Protein AF-A0A3M0WPI0-F1 (afdb_monomer)

Sequence (86 aa):
GRMTDRVDRIEAEGNVRISIDGQRARADRAGYEVEKGHIRLEGDVVLTRPGLTMSGARLDIDLRAGRGRMSGRVRTVLTGTAGEGN

Secondary structure (DSSP, 8-state):
--------EEEEEEEEEEEETTEEEEEEEEEEETTTTEEEEEEEEEEEETTEEEEEEEEEEETTTTEEEEESS-EEEE-S------

Structure (mmCIF, N/CA/C/O backbone):
data_AF-A0A3M0WPI0-F1
#
_entry.id   AF-A0A3M0WPI0-F1
#
loop_
_atom_site.group_PDB
_atom_site.id
_atom_site.type_symbol
_atom_site.label_atom_id
_atom_site.label_alt_id
_atom_site.label_comp_id
_atom_site.label_asym_id
_atom_site.label_entity_id
_atom_site.label_seq_id
_atom_site.pdbx_PDB_ins_code
_atom_site.Cartn_x
_atom_site.Cartn_y
_atom_site.Cartn_z
_atom_site.occupancy
_atom_site.B_iso_or_equiv
_atom_site.auth_seq_id
_atom_site.auth_comp_id
_atom_site.auth_asym_id
_atom_site.auth_atom_id
_atom_site.pdbx_PDB_model_num
ATOM 1 N N . GLY A 1 1 ? 19.718 -8.533 -32.028 1.00 45.03 1 GLY A N 1
ATOM 2 C CA . GLY A 1 1 ? 18.999 -7.558 -31.188 1.00 45.03 1 GLY A CA 1
ATOM 3 C C . GLY A 1 1 ? 19.260 -7.901 -29.743 1.00 45.03 1 GLY A C 1
ATOM 4 O O . GLY A 1 1 ? 19.199 -9.076 -29.410 1.00 45.03 1 GLY A O 1
ATOM 5 N N . ARG A 1 2 ? 19.638 -6.930 -28.907 1.00 55.88 2 ARG A N 1
ATOM 6 C CA . ARG A 1 2 ? 19.795 -7.181 -27.469 1.00 55.88 2 ARG A CA 1
ATOM 7 C C . ARG A 1 2 ? 18.406 -7.211 -26.835 1.00 55.88 2 ARG A C 1
ATOM 9 O O . ARG A 1 2 ? 17.690 -6.220 -26.910 1.00 55.88 2 ARG A O 1
ATOM 16 N N . MET A 1 3 ? 18.054 -8.355 -26.256 1.00 54.66 3 MET A N 1
ATOM 17 C CA . MET A 1 3 ? 16.908 -8.535 -25.370 1.00 54.66 3 MET A CA 1
ATOM 18 C C . MET A 1 3 ? 17.123 -7.628 -24.157 1.00 54.66 3 MET A C 1
ATOM 20 O O . MET A 1 3 ? 17.952 -7.921 -23.299 1.00 54.66 3 MET A O 1
ATOM 24 N N . THR A 1 4 ? 16.460 -6.475 -24.119 1.00 57.53 4 THR A N 1
ATOM 25 C CA . THR A 1 4 ? 16.298 -5.747 -22.864 1.00 57.53 4 THR A CA 1
ATOM 26 C C . THR A 1 4 ? 15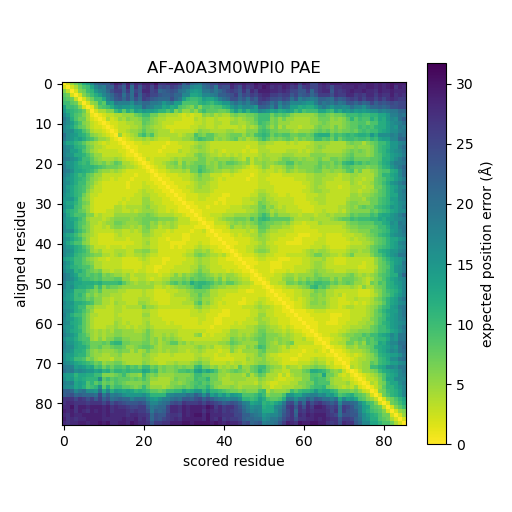.077 -6.349 -22.201 1.00 57.53 4 THR A C 1
ATOM 28 O O . THR A 1 4 ? 13.958 -5.941 -22.499 1.00 57.53 4 THR A O 1
ATOM 31 N N . ASP A 1 5 ? 15.297 -7.356 -21.365 1.00 56.62 5 ASP A N 1
ATOM 32 C CA . ASP A 1 5 ? 14.293 -7.814 -20.411 1.00 56.62 5 ASP A CA 1
ATOM 33 C C . ASP A 1 5 ? 14.127 -6.686 -19.383 1.00 56.62 5 ASP A C 1
ATOM 35 O O . ASP A 1 5 ? 14.826 -6.603 -18.373 1.00 56.62 5 ASP A O 1
ATOM 39 N N . ARG A 1 6 ? 13.337 -5.676 -19.752 1.00 61.66 6 ARG A N 1
ATOM 40 C CA . ARG A 1 6 ? 12.908 -4.649 -18.815 1.00 61.66 6 ARG A CA 1
ATOM 41 C C . ARG A 1 6 ? 11.769 -5.285 -18.051 1.00 61.66 6 ARG A C 1
ATOM 43 O O . ARG A 1 6 ? 10.781 -5.709 -18.635 1.00 61.66 6 ARG A O 1
ATOM 50 N N . VAL A 1 7 ? 11.930 -5.388 -16.741 1.00 62.59 7 VAL A N 1
ATOM 51 C CA . VAL A 1 7 ? 10.815 -5.748 -15.875 1.00 62.59 7 VAL A CA 1
ATOM 52 C C . VAL A 1 7 ? 9.823 -4.592 -15.947 1.00 62.59 7 VAL A C 1
ATOM 54 O O . VAL A 1 7 ? 9.986 -3.590 -15.259 1.00 62.59 7 VAL A O 1
ATOM 57 N N . ASP A 1 8 ? 8.830 -4.704 -16.825 1.00 76.75 8 ASP A N 1
ATOM 58 C CA . ASP A 1 8 ? 7.827 -3.655 -17.027 1.00 76.75 8 ASP A CA 1
ATOM 59 C C . ASP A 1 8 ? 6.775 -3.663 -15.908 1.00 76.75 8 ASP A C 1
ATOM 61 O O . ASP A 1 8 ? 6.240 -2.617 -15.517 1.00 76.75 8 ASP A O 1
ATOM 65 N N . ARG A 1 9 ? 6.505 -4.843 -15.333 1.00 83.31 9 ARG A N 1
ATOM 66 C CA . ARG A 1 9 ? 5.491 -5.040 -14.297 1.00 83.31 9 ARG A CA 1
ATOM 67 C C . ARG A 1 9 ? 5.873 -6.143 -13.312 1.00 83.31 9 ARG A C 1
ATOM 69 O O . ARG A 1 9 ? 6.375 -7.191 -13.699 1.00 83.31 9 ARG A O 1
ATOM 76 N N . ILE A 1 10 ? 5.564 -5.907 -12.042 1.00 88.31 10 ILE A N 1
ATOM 77 C CA . ILE A 1 10 ? 5.630 -6.882 -10.954 1.00 88.31 10 ILE A CA 1
ATOM 78 C C . ILE A 1 10 ? 4.211 -7.094 -10.427 1.00 88.31 10 ILE A C 1
ATOM 80 O O . ILE A 1 10 ? 3.513 -6.123 -10.143 1.00 88.31 10 ILE A O 1
ATOM 84 N N . GLU A 1 11 ? 3.787 -8.344 -10.278 1.00 89.69 11 GLU A N 1
ATOM 85 C CA . GLU A 1 11 ? 2.493 -8.710 -9.695 1.00 89.69 11 GLU A CA 1
ATOM 86 C C . GLU A 1 11 ? 2.730 -9.554 -8.440 1.00 89.69 11 GLU A C 1
ATOM 88 O O . GLU A 1 11 ? 3.578 -10.444 -8.422 1.00 89.69 11 GLU A O 1
ATOM 93 N N . ALA A 1 12 ? 2.019 -9.233 -7.366 1.00 88.94 12 ALA A N 1
ATOM 94 C CA . ALA A 1 12 ? 2.079 -9.931 -6.093 1.00 88.94 12 ALA A CA 1
ATOM 95 C C . ALA A 1 12 ? 0.656 -10.261 -5.638 1.00 88.94 12 ALA A C 1
ATOM 97 O O . ALA A 1 12 ? -0.235 -9.418 -5.726 1.00 88.94 12 ALA A O 1
ATOM 98 N N . GLU A 1 13 ? 0.440 -11.474 -5.136 1.00 92.56 13 GLU A N 1
ATOM 99 C CA . GLU A 1 13 ? -0.883 -11.970 -4.749 1.00 92.56 13 GLU A CA 1
ATOM 100 C C . GLU A 1 13 ? -0.823 -12.759 -3.434 1.00 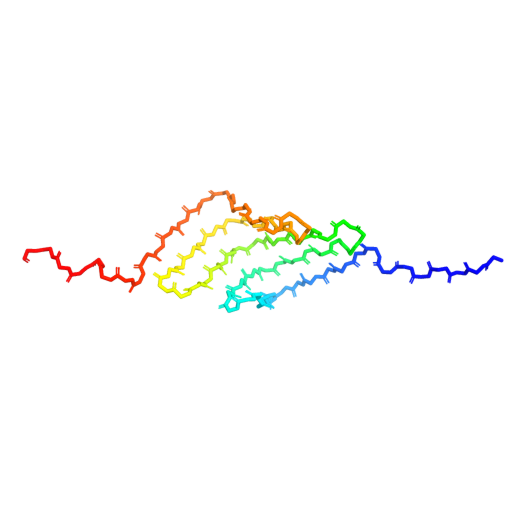92.56 13 GLU A C 1
ATOM 102 O O . GLU A 1 13 ? 0.212 -13.305 -3.048 1.00 92.56 13 GLU A O 1
ATOM 107 N N . GLY A 1 14 ? -1.952 -12.819 -2.735 1.00 81.75 14 GLY A N 1
ATOM 108 C CA . GLY A 1 14 ? -2.210 -13.718 -1.618 1.00 81.75 14 GLY A CA 1
ATOM 109 C C . GLY A 1 14 ? -1.852 -13.184 -0.237 1.00 81.75 14 GLY A C 1
ATOM 110 O O . GLY A 1 14 ? -2.442 -13.668 0.713 1.00 81.75 14 GLY A O 1
ATOM 111 N N . ASN A 1 15 ? -0.926 -12.229 -0.083 1.00 85.94 15 ASN A N 1
ATOM 112 C CA . ASN A 1 15 ? -0.532 -11.651 1.219 1.00 85.94 15 ASN A CA 1
ATOM 113 C C . ASN A 1 15 ? 0.365 -10.410 1.035 1.00 85.94 15 ASN A C 1
ATOM 115 O O . ASN A 1 15 ? 1.465 -10.323 1.597 1.00 85.94 15 ASN A O 1
ATOM 119 N N . VAL A 1 16 ? -0.043 -9.445 0.212 1.00 91.31 16 VAL A N 1
ATOM 120 C CA . VAL A 1 16 ? 0.864 -8.350 -0.137 1.00 91.31 16 VAL A CA 1
ATOM 121 C C . VAL A 1 16 ? 1.040 -7.381 1.025 1.00 91.31 16 VAL A C 1
ATOM 123 O O . VAL A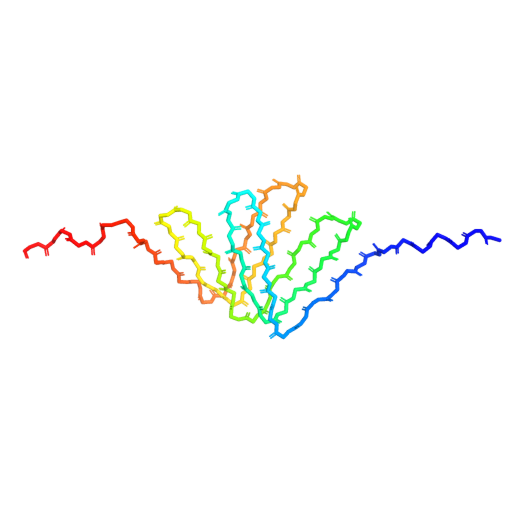 1 16 ? 0.082 -6.941 1.663 1.00 91.31 16 VAL A O 1
ATOM 126 N N . ARG A 1 17 ? 2.297 -7.023 1.299 1.00 90.69 17 ARG A N 1
ATOM 127 C CA . ARG A 1 17 ? 2.670 -6.047 2.318 1.00 90.69 17 ARG A CA 1
ATOM 128 C C . ARG A 1 17 ? 3.753 -5.130 1.785 1.00 90.69 17 ARG A C 1
ATOM 130 O O . ARG A 1 17 ? 4.846 -5.573 1.455 1.00 90.69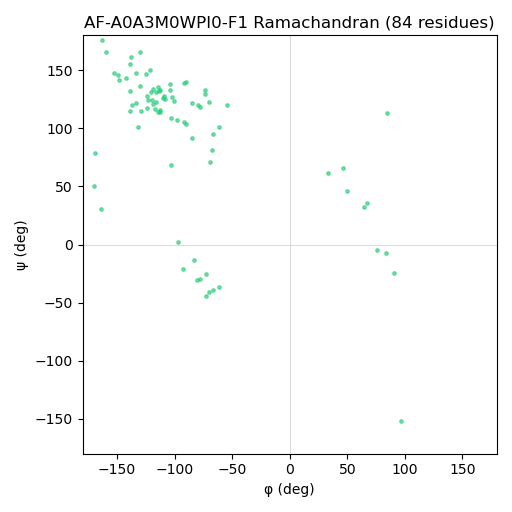 17 ARG A O 1
ATOM 137 N N . ILE A 1 18 ? 3.441 -3.848 1.750 1.00 88.31 18 ILE A N 1
ATOM 138 C CA . ILE A 1 18 ? 4.317 -2.790 1.273 1.00 88.31 18 ILE A CA 1
ATOM 139 C C . ILE A 1 18 ? 4.650 -1.887 2.455 1.00 88.31 18 ILE A C 1
ATOM 141 O O . ILE A 1 18 ? 3.768 -1.532 3.235 1.00 88.31 18 ILE A O 1
ATOM 145 N N . SER A 1 19 ? 5.918 -1.513 2.586 1.00 88.38 19 SER A N 1
ATOM 146 C CA . SER A 1 19 ? 6.381 -0.570 3.602 1.00 88.38 19 SER A CA 1
ATOM 147 C C . SER A 1 19 ? 7.109 0.576 2.908 1.00 88.38 19 SER A C 1
ATOM 149 O O . SER A 1 19 ? 8.114 0.337 2.247 1.00 88.38 19 SER A O 1
ATOM 151 N N . ILE A 1 20 ? 6.598 1.801 3.033 1.00 82.06 20 ILE A N 1
ATOM 152 C CA . ILE A 1 20 ? 7.155 3.008 2.403 1.00 82.06 20 ILE A CA 1
ATOM 153 C C . ILE A 1 20 ? 7.197 4.108 3.456 1.00 82.06 20 ILE A C 1
ATOM 155 O O . ILE A 1 20 ? 6.154 4.461 3.998 1.00 82.06 20 ILE A O 1
ATOM 159 N N . ASP A 1 21 ? 8.379 4.658 3.735 1.00 83.25 21 ASP A N 1
ATOM 160 C CA . ASP A 1 21 ? 8.549 5.832 4.606 1.00 83.25 21 ASP A CA 1
ATOM 161 C C . ASP A 1 21 ? 7.806 5.710 5.960 1.00 83.25 21 ASP A C 1
ATOM 163 O O . ASP A 1 21 ? 7.026 6.564 6.372 1.00 83.25 21 ASP A O 1
ATOM 167 N N . GLY A 1 22 ? 7.932 4.550 6.617 1.00 83.00 22 GLY A N 1
ATOM 168 C CA . GLY A 1 22 ? 7.247 4.250 7.887 1.00 83.00 22 GLY A CA 1
ATOM 169 C C . GLY A 1 22 ? 5.747 3.925 7.779 1.00 83.00 22 GLY A C 1
ATOM 170 O O . GLY A 1 22 ? 5.130 3.521 8.768 1.00 83.00 22 GLY A O 1
ATOM 171 N N . GLN A 1 23 ? 5.155 4.030 6.591 1.00 86.81 23 GLN A N 1
ATOM 172 C CA . GLN A 1 23 ? 3.779 3.630 6.298 1.00 86.81 23 GLN A CA 1
ATOM 173 C C . GLN A 1 23 ? 3.747 2.168 5.849 1.00 86.81 23 GLN A C 1
ATOM 175 O O . GLN A 1 23 ? 4.601 1.723 5.085 1.00 86.81 23 GLN A O 1
ATOM 180 N N . ARG A 1 24 ? 2.750 1.411 6.305 1.00 90.94 24 ARG A N 1
ATOM 181 C CA . ARG A 1 24 ? 2.552 -0.001 5.960 1.00 90.94 24 ARG A CA 1
ATOM 182 C C . ARG A 1 24 ? 1.233 -0.165 5.222 1.00 90.94 24 ARG A C 1
ATOM 184 O O . ARG A 1 24 ? 0.189 0.071 5.813 1.00 90.94 24 ARG A O 1
ATOM 191 N N . ALA A 1 25 ? 1.269 -0.590 3.967 1.00 91.12 25 ALA A N 1
ATOM 192 C CA . ALA A 1 25 ? 0.087 -0.966 3.202 1.00 91.12 25 ALA A CA 1
ATOM 193 C C . ALA A 1 25 ? -0.013 -2.494 3.095 1.00 91.12 25 ALA A C 1
ATOM 195 O O . ALA A 1 25 ? 0.989 -3.177 2.890 1.00 91.12 25 ALA A O 1
ATOM 196 N N . ARG A 1 26 ? -1.213 -3.044 3.246 1.00 92.25 26 ARG A N 1
ATOM 197 C CA . ARG A 1 26 ? -1.527 -4.461 3.031 1.00 92.25 26 ARG A CA 1
ATOM 198 C C . ARG A 1 26 ? -2.661 -4.589 2.034 1.00 92.25 26 ARG A C 1
ATOM 200 O O . ARG A 1 26 ? -3.508 -3.705 2.025 1.00 92.25 26 ARG A O 1
ATOM 207 N N . ALA A 1 27 ? -2.652 -5.645 1.231 1.00 94.00 27 ALA A N 1
ATOM 208 C CA . ALA A 1 27 ? -3.717 -5.975 0.288 1.00 94.00 27 ALA A CA 1
ATOM 209 C C . ALA A 1 27 ? -3.653 -7.456 -0.111 1.00 94.00 27 ALA A C 1
ATOM 211 O O . ALA A 1 27 ? -2.618 -8.103 0.079 1.00 94.00 27 ALA A O 1
ATOM 212 N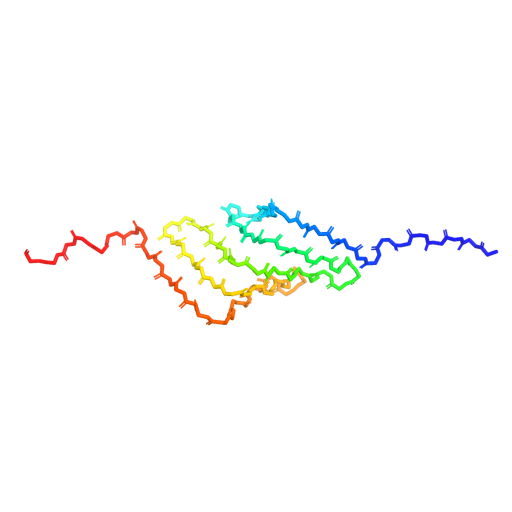 N . ASP A 1 28 ? -4.717 -7.968 -0.726 1.00 93.75 28 ASP A N 1
ATOM 213 C CA . ASP A 1 28 ? -4.710 -9.298 -1.340 1.00 93.75 28 ASP A CA 1
ATOM 214 C C . ASP A 1 28 ? -3.835 -9.339 -2.591 1.00 93.75 28 ASP A C 1
ATOM 216 O O . ASP A 1 28 ? -3.106 -10.306 -2.804 1.00 93.75 28 ASP A O 1
ATOM 220 N N . ARG A 1 29 ? -3.882 -8.292 -3.422 1.00 92.75 29 ARG A N 1
ATOM 221 C CA . ARG A 1 29 ? -3.119 -8.199 -4.670 1.00 92.75 29 ARG A CA 1
ATOM 222 C C . ARG A 1 29 ? -2.440 -6.851 -4.820 1.00 92.75 29 ARG A C 1
ATOM 224 O O . ARG A 1 29 ? -2.971 -5.822 -4.401 1.00 92.75 29 ARG A O 1
ATOM 231 N N . ALA A 1 30 ? -1.276 -6.856 -5.458 1.00 92.69 30 ALA A N 1
ATOM 232 C CA . ALA A 1 30 ? -0.564 -5.656 -5.848 1.00 92.69 30 ALA A CA 1
ATOM 233 C C . ALA A 1 30 ? 0.040 -5.788 -7.243 1.00 92.69 30 ALA A C 1
ATOM 235 O O . ALA A 1 30 ? 0.735 -6.755 -7.531 1.00 92.69 30 ALA A O 1
ATOM 236 N N . GLY A 1 31 ? -0.168 -4.778 -8.076 1.00 91.62 31 GLY A N 1
ATOM 237 C CA . GLY A 1 31 ? 0.553 -4.590 -9.327 1.00 91.62 31 GLY A CA 1
ATOM 238 C C . GLY A 1 31 ? 1.472 -3.383 -9.211 1.00 91.62 31 GLY A C 1
ATOM 239 O O . GLY A 1 31 ? 1.013 -2.294 -8.881 1.00 91.62 31 GLY A O 1
ATOM 240 N N . TYR A 1 32 ? 2.758 -3.551 -9.488 1.00 89.94 32 TYR A N 1
ATOM 241 C CA . TYR A 1 32 ? 3.721 -2.464 -9.593 1.00 89.94 32 TYR A CA 1
ATOM 242 C C . TYR A 1 32 ? 4.207 -2.329 -11.035 1.00 89.94 32 TYR A C 1
ATOM 244 O O . TYR A 1 32 ? 4.835 -3.231 -11.578 1.00 89.94 32 TYR A O 1
ATOM 252 N N . GLU A 1 33 ? 3.912 -1.194 -11.662 1.00 90.31 33 GLU A N 1
ATOM 253 C CA . GLU A 1 33 ? 4.415 -0.824 -12.985 1.00 90.31 33 GLU A CA 1
ATOM 254 C C . GLU A 1 33 ? 5.729 -0.053 -12.813 1.00 90.31 33 GLU A C 1
ATOM 256 O O . GLU A 1 33 ? 5.713 1.125 -12.444 1.00 90.31 33 GLU A O 1
ATOM 261 N N . VAL A 1 34 ? 6.862 -0.709 -13.080 1.00 85.69 34 VAL A N 1
ATOM 262 C CA . VAL A 1 34 ? 8.207 -0.144 -12.869 1.00 85.69 34 VAL A CA 1
ATOM 263 C C . VAL A 1 34 ? 8.463 1.026 -13.821 1.00 85.69 34 VAL A C 1
ATOM 265 O O . VAL A 1 34 ? 9.000 2.050 -13.404 1.00 85.69 34 VAL A O 1
ATOM 268 N N . GLU A 1 35 ? 8.009 0.928 -15.075 1.00 84.69 35 GLU A N 1
ATOM 269 C CA . GLU A 1 35 ? 8.171 1.999 -16.071 1.00 84.69 35 GLU A CA 1
ATOM 270 C C . GLU A 1 35 ? 7.471 3.304 -15.665 1.00 84.69 35 GLU A C 1
ATOM 272 O O . GLU A 1 35 ? 7.971 4.409 -15.906 1.00 84.69 35 GLU A O 1
ATOM 277 N N . LYS A 1 36 ? 6.301 3.181 -15.028 1.00 85.38 36 LYS A N 1
ATOM 278 C CA . LYS A 1 36 ? 5.493 4.323 -14.584 1.00 85.38 36 LYS A CA 1
ATOM 279 C C . LYS A 1 36 ? 5.788 4.733 -13.143 1.00 85.38 36 LYS A C 1
ATOM 281 O O . LYS A 1 36 ? 5.496 5.868 -12.781 1.00 85.38 36 LYS A O 1
ATOM 286 N N . GLY A 1 37 ? 6.360 3.844 -12.332 1.00 89.19 37 GLY A N 1
ATOM 287 C CA . GLY A 1 37 ? 6.481 4.026 -10.887 1.00 89.19 37 GLY A CA 1
ATOM 288 C C . GLY A 1 37 ? 5.120 4.007 -10.187 1.00 89.19 37 GLY A C 1
ATOM 289 O O . GLY A 1 37 ? 4.904 4.771 -9.250 1.00 89.19 37 GLY A O 1
ATOM 290 N N . HIS A 1 38 ? 4.183 3.186 -10.665 1.00 91.00 38 HIS A N 1
ATOM 291 C CA . HIS A 1 38 ? 2.805 3.179 -10.179 1.00 91.00 38 HIS A CA 1
ATOM 292 C C . HIS A 1 38 ? 2.475 1.840 -9.513 1.00 91.00 38 HIS A C 1
ATOM 294 O O . HIS A 1 38 ? 2.585 0.788 -10.137 1.00 91.00 38 HIS A O 1
ATOM 300 N N . ILE A 1 39 ? 2.066 1.873 -8.247 1.00 91.50 39 ILE A N 1
ATOM 301 C CA . ILE A 1 39 ? 1.635 0.706 -7.473 1.00 91.50 39 ILE A CA 1
ATOM 302 C C . ILE A 1 39 ? 0.114 0.734 -7.370 1.00 91.50 39 ILE A C 1
ATOM 304 O O . ILE A 1 39 ? -0.479 1.746 -7.016 1.00 91.50 39 ILE A O 1
ATOM 308 N N . ARG A 1 40 ? -0.532 -0.393 -7.618 1.00 92.31 40 ARG A N 1
ATOM 309 C CA . ARG A 1 40 ? -1.962 -0.588 -7.424 1.00 92.31 40 ARG A CA 1
ATOM 310 C C . ARG A 1 40 ? -2.179 -1.751 -6.484 1.00 92.31 40 ARG A C 1
ATOM 312 O O . ARG A 1 40 ? -1.701 -2.840 -6.756 1.00 92.31 40 ARG A O 1
ATOM 319 N N . LEU A 1 41 ? -2.905 -1.512 -5.408 1.00 93.31 41 LEU A N 1
ATOM 320 C CA . LEU A 1 41 ? -3.264 -2.485 -4.385 1.00 93.31 41 LEU A CA 1
ATOM 321 C C . LEU A 1 41 ? -4.771 -2.717 -4.429 1.00 93.31 41 LEU A C 1
ATOM 323 O O . LEU A 1 41 ? -5.535 -1.749 -4.459 1.00 93.31 41 LEU A O 1
ATOM 327 N N . GLU A 1 42 ? -5.198 -3.974 -4.424 1.00 92.69 42 GLU A N 1
ATOM 328 C CA . GLU A 1 42 ? -6.603 -4.371 -4.554 1.00 92.69 42 GLU A CA 1
ATOM 329 C C . GLU A 1 42 ? -6.921 -5.572 -3.663 1.00 92.69 42 GLU A C 1
ATOM 331 O O . GLU A 1 42 ? -6.105 -6.482 -3.532 1.00 92.69 42 GLU A O 1
ATOM 336 N N . GLY A 1 43 ? -8.132 -5.583 -3.099 1.00 90.38 43 GLY A N 1
ATOM 337 C CA . GLY A 1 43 ? -8.565 -6.589 -2.126 1.00 90.38 43 GLY A CA 1
ATOM 338 C C . GLY A 1 43 ? -8.121 -6.202 -0.719 1.00 90.38 43 GLY A C 1
ATOM 339 O O . GLY A 1 43 ? -6.926 -6.060 -0.462 1.00 90.38 43 GLY A O 1
ATOM 340 N N . ASP A 1 44 ? -9.115 -5.905 0.122 1.00 90.12 44 ASP A N 1
ATOM 341 C CA . ASP A 1 44 ? -8.992 -5.511 1.530 1.00 90.12 44 ASP A CA 1
ATOM 342 C C . ASP A 1 44 ? -7.736 -4.696 1.864 1.00 90.12 44 ASP A C 1
ATOM 344 O O . ASP A 1 44 ? -6.873 -5.076 2.661 1.00 90.12 44 ASP A O 1
ATOM 348 N N . VAL A 1 45 ? -7.640 -3.523 1.234 1.00 92.44 45 VAL A N 1
ATOM 349 C CA . VAL A 1 45 ? -6.471 -2.673 1.393 1.00 92.44 45 VAL A CA 1
ATOM 350 C C . VAL A 1 45 ? -6.481 -2.016 2.762 1.00 92.44 45 VAL A C 1
ATOM 352 O O . VAL A 1 45 ? -7.443 -1.344 3.126 1.00 92.44 45 VAL A O 1
ATOM 355 N N . VAL A 1 46 ? -5.372 -2.120 3.489 1.00 91.62 46 VAL A N 1
ATOM 356 C CA . VAL A 1 46 ? -5.174 -1.473 4.788 1.00 91.62 46 VAL A CA 1
ATOM 357 C C . VAL A 1 46 ? -3.861 -0.707 4.789 1.00 91.62 46 VAL A C 1
ATOM 359 O O . VAL A 1 46 ? -2.789 -1.296 4.714 1.00 91.62 46 VAL A O 1
ATOM 362 N N . LEU A 1 47 ? -3.943 0.614 4.901 1.00 89.81 47 LEU A N 1
ATOM 363 C CA . LEU A 1 47 ? -2.830 1.537 5.051 1.00 89.81 47 LEU A CA 1
ATOM 364 C C . LEU A 1 47 ? -2.718 1.995 6.506 1.00 89.81 47 LEU A C 1
ATOM 366 O O . LEU A 1 47 ? -3.514 2.792 6.995 1.00 89.81 47 LEU A O 1
ATOM 370 N N . THR A 1 48 ? -1.685 1.532 7.188 1.00 89.81 48 THR A N 1
ATOM 371 C CA . THR A 1 48 ? -1.349 1.906 8.558 1.00 89.81 48 THR A CA 1
ATOM 372 C C . THR A 1 48 ? -0.204 2.907 8.553 1.00 89.81 48 THR A C 1
ATOM 374 O O . THR A 1 48 ? 0.859 2.654 7.986 1.00 89.81 48 THR A O 1
ATOM 377 N N . ARG A 1 49 ? -0.404 4.040 9.219 1.00 87.38 49 ARG A N 1
ATOM 378 C CA . ARG A 1 49 ? 0.602 5.088 9.415 1.00 87.38 49 ARG A CA 1
ATOM 379 C C . ARG A 1 49 ? 0.654 5.450 10.904 1.00 87.38 49 ARG A C 1
ATOM 381 O O . ARG A 1 49 ? -0.255 5.075 11.649 1.00 87.38 49 ARG A O 1
ATOM 388 N 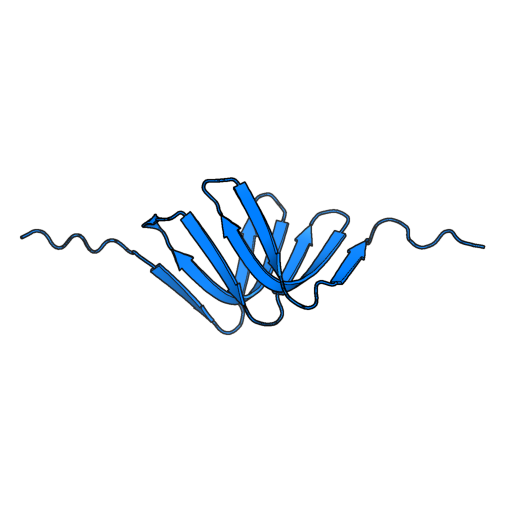N . PRO A 1 50 ? 1.681 6.171 11.371 1.00 83.12 50 PRO A N 1
ATOM 389 C CA . PRO A 1 50 ? 1.694 6.678 12.739 1.00 83.12 50 PRO A CA 1
ATOM 390 C C . PRO A 1 50 ? 0.427 7.502 13.031 1.00 83.12 50 PRO A C 1
ATOM 392 O O . PRO A 1 50 ? 0.146 8.476 12.338 1.00 83.12 50 PRO A O 1
ATOM 395 N N . GLY A 1 51 ? -0.364 7.077 14.020 1.00 82.19 51 GLY A N 1
ATOM 396 C CA . GLY A 1 51 ? -1.569 7.784 14.482 1.00 82.19 51 GLY A CA 1
ATOM 397 C C . GLY A 1 51 ? -2.866 7.540 13.694 1.00 82.19 51 GLY A C 1
ATOM 398 O O . GLY A 1 51 ? -3.925 7.978 14.145 1.00 82.19 51 GLY A O 1
ATOM 399 N N . LEU A 1 52 ? -2.832 6.834 12.555 1.00 85.38 52 LEU A N 1
ATOM 400 C CA . LEU A 1 52 ? -4.045 6.533 11.784 1.00 85.38 52 LEU A CA 1
ATOM 401 C C . LEU A 1 52 ? -3.937 5.248 10.960 1.00 85.38 52 LEU A C 1
ATOM 403 O O . LEU A 1 52 ? -2.885 4.898 10.427 1.00 85.38 52 LEU A O 1
ATOM 407 N N . THR A 1 53 ? -5.067 4.569 10.797 1.00 89.75 53 THR A N 1
ATOM 408 C CA . THR A 1 53 ? -5.223 3.435 9.884 1.00 89.75 53 THR A CA 1
ATOM 409 C C . THR A 1 53 ? -6.363 3.719 8.921 1.00 89.75 53 THR A C 1
ATOM 411 O O . THR A 1 53 ? -7.468 4.046 9.333 1.00 89.75 53 THR A O 1
ATOM 414 N N . MET A 1 54 ? -6.104 3.592 7.628 1.00 90.12 54 MET A N 1
ATOM 415 C CA . MET A 1 54 ? -7.103 3.727 6.575 1.00 90.12 54 MET A CA 1
ATOM 416 C C . MET A 1 54 ? -7.297 2.367 5.930 1.00 90.12 54 MET A C 1
ATOM 418 O O . MET A 1 54 ? -6.317 1.714 5.593 1.00 90.12 54 MET A O 1
ATOM 422 N N . SER A 1 55 ? -8.532 1.941 5.730 1.00 91.94 55 SER A N 1
ATOM 423 C CA . SER A 1 55 ? -8.852 0.758 4.946 1.00 91.94 55 SER A CA 1
ATOM 424 C C . SER A 1 55 ? -9.768 1.106 3.783 1.00 91.94 55 SER A C 1
ATOM 426 O O . SER A 1 55 ? -10.529 2.068 3.844 1.00 91.94 55 SER A O 1
ATOM 428 N N . GLY A 1 56 ? -9.671 0.354 2.694 1.00 92.12 56 GLY A N 1
ATOM 429 C CA . GLY A 1 56 ? -10.426 0.597 1.473 1.00 92.12 56 GLY A CA 1
ATOM 430 C C . GLY A 1 56 ? -10.427 -0.619 0.557 1.00 92.12 56 GLY A C 1
ATOM 431 O O . GLY A 1 56 ? -9.784 -1.626 0.833 1.00 92.12 56 GLY A O 1
ATOM 432 N N . ALA A 1 57 ? -11.158 -0.530 -0.553 1.00 92.44 57 ALA A N 1
ATOM 433 C CA . ALA A 1 57 ? -11.197 -1.622 -1.529 1.00 92.44 57 ALA A CA 1
ATOM 434 C C . ALA A 1 57 ? -9.967 -1.611 -2.450 1.00 92.44 57 ALA A C 1
ATOM 436 O O . ALA A 1 57 ? -9.533 -2.659 -2.926 1.00 92.44 57 ALA A O 1
ATOM 437 N N . ARG A 1 58 ? -9.428 -0.413 -2.713 1.00 92.69 58 ARG A N 1
ATOM 438 C CA . ARG A 1 58 ? -8.331 -0.188 -3.651 1.00 92.69 58 ARG A CA 1
ATOM 439 C C . ARG A 1 58 ? -7.466 0.993 -3.233 1.00 92.69 58 ARG A C 1
ATOM 441 O O . ARG A 1 58 ? -7.977 1.982 -2.706 1.00 92.69 58 ARG A O 1
ATOM 448 N N . LEU A 1 59 ? -6.170 0.907 -3.503 1.00 92.31 59 LEU A N 1
ATOM 449 C CA . LEU A 1 59 ? -5.204 1.976 -3.274 1.00 92.31 59 LEU A CA 1
ATOM 450 C C . LEU A 1 59 ? -4.244 2.048 -4.456 1.00 92.31 59 LEU A C 1
ATOM 452 O O . LEU A 1 59 ? -3.467 1.130 -4.696 1.00 92.31 59 LEU A O 1
ATOM 456 N N . ASP A 1 60 ? -4.295 3.158 -5.177 1.00 92.25 60 ASP A N 1
ATOM 457 C CA . ASP A 1 60 ? -3.366 3.472 -6.255 1.00 92.25 60 ASP A CA 1
ATOM 458 C C . ASP A 1 60 ? -2.328 4.467 -5.697 1.00 92.25 60 ASP A C 1
ATOM 460 O O . ASP A 1 60 ? -2.681 5.504 -5.132 1.00 92.25 60 ASP A O 1
ATOM 464 N N . ILE A 1 61 ? -1.046 4.124 -5.781 1.00 90.62 61 ILE A N 1
ATOM 465 C CA . ILE A 1 61 ? 0.091 4.901 -5.282 1.00 90.62 61 ILE A CA 1
ATOM 466 C C . ILE A 1 61 ? 0.982 5.243 -6.466 1.00 90.62 61 ILE A C 1
ATOM 468 O O . ILE A 1 61 ? 1.535 4.371 -7.129 1.00 90.62 61 ILE A O 1
ATOM 472 N N . ASP A 1 62 ? 1.172 6.532 -6.676 1.00 90.62 62 ASP A N 1
ATOM 473 C CA . ASP A 1 62 ? 2.095 7.074 -7.650 1.00 90.62 62 ASP A CA 1
ATOM 474 C C . ASP A 1 62 ? 3.399 7.449 -6.935 1.00 90.62 62 ASP A C 1
ATOM 476 O O . ASP A 1 62 ? 3.437 8.406 -6.155 1.00 90.62 62 ASP A O 1
ATOM 480 N N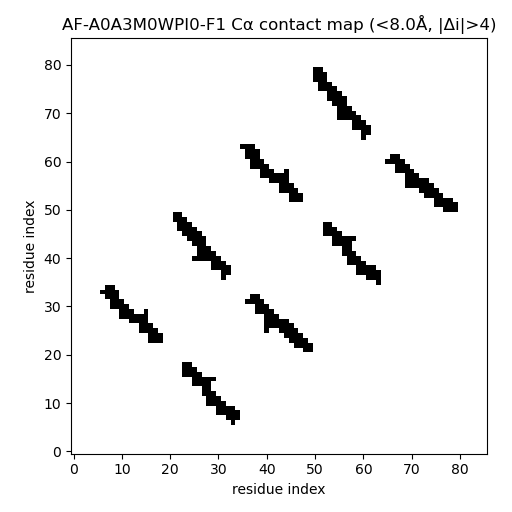 . LEU A 1 63 ? 4.463 6.670 -7.156 1.00 85.56 63 LEU A N 1
ATOM 481 C CA . LEU A 1 63 ? 5.777 6.910 -6.548 1.00 85.56 63 LEU A CA 1
ATOM 482 C C . LEU A 1 63 ? 6.485 8.112 -7.176 1.00 85.56 63 LEU A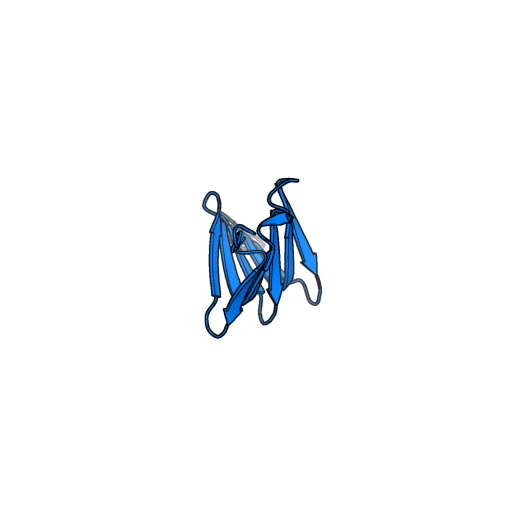 C 1
ATOM 484 O O . LEU A 1 63 ? 7.313 8.734 -6.516 1.00 85.56 63 LEU A O 1
ATOM 488 N N . ARG A 1 64 ? 6.161 8.461 -8.429 1.00 86.44 64 ARG A N 1
ATOM 489 C CA . ARG A 1 64 ? 6.737 9.633 -9.101 1.00 86.44 64 ARG A CA 1
ATOM 490 C C . ARG A 1 64 ? 6.167 10.926 -8.546 1.00 86.44 64 ARG A C 1
ATOM 492 O O . ARG A 1 64 ? 6.912 11.865 -8.291 1.00 86.44 64 ARG A O 1
ATOM 499 N N . ALA A 1 65 ? 4.850 10.971 -8.359 1.00 87.69 65 ALA A N 1
ATOM 500 C CA . ALA A 1 65 ? 4.172 12.116 -7.762 1.00 87.69 65 ALA A CA 1
ATOM 501 C C . ALA A 1 65 ? 4.196 12.101 -6.223 1.00 87.69 65 ALA A C 1
ATOM 503 O O . ALA A 1 65 ? 3.835 13.103 -5.606 1.00 87.69 65 ALA A O 1
ATOM 504 N N . GLY A 1 66 ? 4.555 10.971 -5.601 1.00 85.31 66 GLY A N 1
ATOM 505 C CA . GLY A 1 66 ? 4.497 10.775 -4.151 1.00 85.31 66 GLY A CA 1
ATOM 506 C C . GLY A 1 66 ? 3.070 10.828 -3.596 1.00 85.31 66 GLY A C 1
ATOM 507 O O . GLY A 1 66 ? 2.850 11.309 -2.486 1.00 85.31 66 GLY A O 1
ATOM 508 N N . ARG A 1 67 ? 2.069 10.395 -4.374 1.00 86.31 67 ARG A N 1
ATOM 509 C CA . ARG A 1 67 ? 0.645 10.509 -4.013 1.00 86.31 67 ARG A CA 1
ATOM 510 C C . ARG A 1 67 ? -0.023 9.145 -3.958 1.00 86.31 67 ARG A C 1
ATOM 512 O O . ARG A 1 67 ? 0.057 8.378 -4.905 1.00 86.31 67 ARG A O 1
ATOM 519 N N . GLY A 1 68 ? -0.747 8.880 -2.873 1.00 88.44 68 GLY A N 1
ATOM 520 C CA . GLY A 1 68 ? -1.615 7.710 -2.733 1.00 88.44 68 GLY A CA 1
ATOM 521 C C . GLY A 1 68 ? -3.086 8.110 -2.764 1.00 88.44 68 GLY A C 1
ATOM 522 O O . GLY A 1 68 ? -3.507 8.976 -1.997 1.00 88.44 68 GLY A O 1
ATOM 523 N N . ARG A 1 69 ? -3.877 7.475 -3.628 1.00 89.81 69 ARG A N 1
ATOM 524 C CA . ARG A 1 69 ? -5.329 7.636 -3.712 1.00 89.81 69 ARG A CA 1
ATOM 525 C C . ARG A 1 69 ? -6.005 6.324 -3.335 1.00 89.81 69 ARG A C 1
ATOM 527 O O . ARG A 1 69 ? -5.896 5.326 -4.040 1.00 89.81 69 ARG A O 1
ATOM 534 N N . MET A 1 70 ? -6.725 6.346 -2.220 1.00 90.94 70 MET A N 1
ATOM 535 C CA . MET A 1 70 ? -7.561 5.232 -1.786 1.00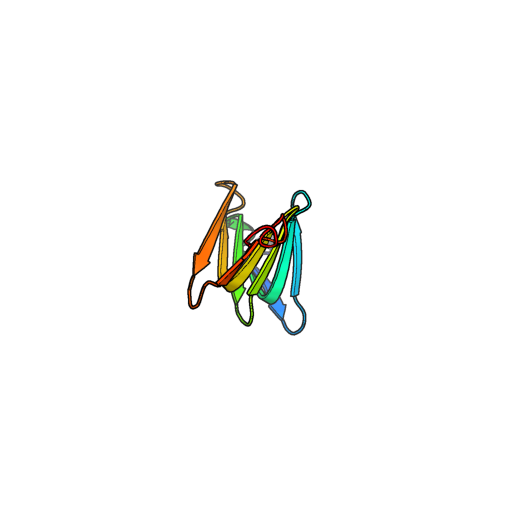 90.94 70 MET A CA 1
ATOM 536 C C . MET A 1 70 ? -8.981 5.410 -2.330 1.00 90.94 70 MET A C 1
ATOM 538 O O . MET A 1 70 ? -9.502 6.524 -2.337 1.00 90.94 70 MET A O 1
ATOM 542 N N . SER A 1 71 ? -9.594 4.324 -2.793 1.00 90.50 71 SER A N 1
ATOM 543 C CA . SER A 1 71 ? -10.945 4.313 -3.355 1.00 90.50 71 SER A CA 1
ATOM 544 C C . SER A 1 71 ? -11.754 3.104 -2.873 1.00 90.50 71 SER A C 1
ATOM 546 O O . SER A 1 71 ? -11.217 2.104 -2.383 1.00 90.50 71 SER A O 1
ATOM 548 N N . GLY A 1 72 ? -13.074 3.210 -3.016 1.00 86.00 72 GLY A N 1
ATOM 549 C CA . GLY A 1 72 ? -14.060 2.240 -2.548 1.00 86.00 72 GLY A CA 1
ATOM 550 C C . GLY A 1 72 ? -14.658 2.620 -1.197 1.00 86.00 72 GLY A C 1
ATOM 551 O O . GLY A 1 72 ? -14.748 3.796 -0.856 1.00 86.00 72 GLY A O 1
ATOM 552 N N . ARG A 1 73 ? -15.086 1.616 -0.422 1.00 84.62 73 ARG A N 1
ATOM 553 C CA . ARG A 1 73 ? -15.607 1.787 0.947 1.00 84.62 73 ARG A CA 1
ATOM 554 C C . ARG A 1 73 ? -14.476 2.194 1.899 1.00 84.62 73 ARG A C 1
ATOM 556 O O . ARG A 1 73 ? -14.022 1.382 2.699 1.00 84.62 73 ARG A O 1
ATOM 563 N N . VAL A 1 74 ? -13.988 3.425 1.757 1.00 86.62 74 VAL A N 1
ATOM 564 C CA . VAL A 1 74 ? -12.877 3.953 2.548 1.00 86.62 74 VAL A CA 1
ATOM 565 C C . VAL A 1 74 ? -13.342 4.157 3.984 1.00 86.62 74 VAL A C 1
ATOM 567 O O . VAL A 1 74 ? -14.308 4.872 4.242 1.00 86.62 74 VAL A O 1
ATOM 570 N N . ARG A 1 75 ? -12.649 3.523 4.925 1.00 85.19 75 ARG A N 1
ATOM 571 C CA . ARG A 1 75 ? -12.855 3.682 6.361 1.00 85.19 75 ARG A CA 1
ATOM 572 C C . ARG A 1 75 ? -11.558 4.191 6.961 1.00 85.19 75 ARG A C 1
ATOM 574 O O . ARG A 1 75 ? -10.513 3.570 6.809 1.00 85.19 75 ARG A O 1
ATOM 581 N N . THR A 1 76 ? -11.625 5.311 7.660 1.00 85.62 76 THR A N 1
ATOM 582 C CA . THR A 1 76 ? -10.476 5.861 8.380 1.00 85.62 76 THR A CA 1
ATOM 583 C C . THR A 1 76 ? -10.709 5.664 9.864 1.00 85.62 76 THR A C 1
ATOM 585 O O . THR A 1 76 ? -11.738 6.073 10.392 1.00 85.62 76 THR A O 1
ATOM 588 N N . VAL A 1 77 ? -9.754 5.029 10.528 1.00 82.88 77 VAL A N 1
ATOM 589 C CA . VAL A 1 77 ? -9.723 4.839 11.973 1.00 82.88 77 VAL A CA 1
ATOM 590 C C . VAL A 1 77 ? -8.555 5.651 12.512 1.00 82.88 77 VAL A C 1
ATOM 592 O O . VAL A 1 77 ? -7.393 5.375 12.206 1.00 82.88 77 VAL A O 1
ATOM 595 N N . LEU A 1 78 ? -8.867 6.681 13.290 1.00 78.38 78 LEU A N 1
ATOM 596 C CA . LEU A 1 78 ? -7.877 7.474 14.011 1.00 78.38 78 LEU A CA 1
ATOM 597 C C . LEU A 1 78 ? -7.580 6.755 15.326 1.00 78.38 78 LEU A C 1
ATOM 599 O O . LEU A 1 78 ? -8.491 6.500 16.108 1.00 78.38 78 LEU A O 1
ATOM 603 N N . THR A 1 79 ? -6.322 6.393 15.558 1.00 66.00 79 THR A N 1
ATOM 604 C CA . THR A 1 79 ? -5.891 5.743 16.808 1.00 66.00 79 THR A CA 1
ATOM 605 C C . THR A 1 79 ? -5.305 6.730 17.819 1.00 66.00 79 THR A C 1
ATOM 607 O O . THR A 1 79 ? -4.914 6.322 18.907 1.00 66.00 79 THR A O 1
ATOM 610 N N . GLY A 1 80 ? -5.279 8.026 17.498 1.00 61.00 80 GLY A N 1
ATOM 611 C CA . GLY A 1 80 ? -5.054 9.098 18.466 1.00 61.00 80 GLY A CA 1
ATOM 612 C C . GLY A 1 80 ? -6.386 9.600 19.022 1.00 61.00 80 GLY A C 1
ATOM 613 O O . GLY A 1 80 ? -7.113 10.285 18.314 1.00 61.00 80 GLY A O 1
ATOM 614 N N . THR A 1 81 ? -6.700 9.231 20.264 1.00 56.47 81 THR A N 1
ATOM 615 C CA . THR A 1 81 ? -7.676 9.902 21.144 1.00 56.47 81 THR A CA 1
ATOM 616 C C . THR A 1 81 ? -9.028 10.266 20.507 1.00 56.47 81 THR A C 1
ATOM 618 O O . THR A 1 81 ? -9.401 11.429 20.416 1.00 56.47 81 THR A O 1
ATOM 621 N N . ALA A 1 82 ? -9.821 9.263 20.132 1.00 55.38 82 ALA A N 1
ATOM 622 C CA . ALA A 1 82 ? -11.283 9.385 20.138 1.00 55.38 82 ALA A CA 1
ATOM 623 C C . ALA A 1 82 ? -11.798 8.642 21.379 1.00 55.38 82 ALA A C 1
ATOM 625 O O . ALA A 1 82 ? -12.335 7.542 21.294 1.00 55.38 82 ALA A O 1
ATOM 626 N N . GLY A 1 83 ? -11.487 9.208 22.545 1.00 52.72 83 GLY A N 1
ATOM 627 C CA . GLY A 1 83 ? -11.742 8.616 23.855 1.00 52.72 83 GLY A CA 1
ATOM 628 C C . GLY A 1 83 ? -11.646 9.631 24.992 1.00 52.72 83 GLY A C 1
ATOM 629 O O . GLY A 1 83 ? -11.254 9.260 26.085 1.00 52.72 83 GLY A O 1
ATOM 630 N N . GLU A 1 84 ? -11.972 10.898 24.734 1.00 53.47 84 GLU A N 1
ATOM 631 C CA . GLU A 1 84 ? -12.365 11.842 25.783 1.00 53.47 84 GLU A CA 1
ATOM 632 C C . GLU A 1 84 ? -13.645 12.528 25.316 1.00 53.47 84 GLU A C 1
ATOM 634 O O . GLU A 1 84 ? -13.644 13.373 24.422 1.00 53.47 84 GLU A O 1
ATOM 639 N N . GLY A 1 85 ? -14.763 12.057 25.855 1.00 54.19 85 GLY A N 1
ATOM 640 C CA . GLY A 1 85 ? -16.096 12.466 25.453 1.00 54.19 85 GLY A CA 1
ATOM 641 C C . GLY A 1 85 ? -17.136 11.948 26.434 1.00 54.19 85 GLY A C 1
ATOM 642 O O . GLY A 1 85 ? -17.832 10.992 26.111 1.00 54.19 85 GLY A O 1
ATOM 643 N N . ASN A 1 86 ? -17.222 12.669 27.558 1.00 49.81 86 ASN A N 1
ATOM 644 C CA . ASN A 1 86 ? -18.231 12.661 28.629 1.00 49.81 86 ASN A CA 1
ATOM 645 C C . ASN A 1 86 ? -18.049 11.678 29.791 1.00 49.81 86 ASN A C 1
ATOM 647 O O . ASN A 1 86 ? -18.174 10.454 29.587 1.00 49.81 86 ASN A O 1
#

Radius of gyration: 15.81 Å; Cα contacts (8 Å, |Δi|>4): 179; chains: 1; bounding box: 38×26×60 Å

Foldseek 3Di:
DDPPPDCQKDKDAQWDWDADPQKIKIARIWMAGPVQRKIKGAHFIWIDHVQKIKTAGIWIARPVVRDIDGDHPIDIDGPPDPDPDD

Solvent-accessible surface area (backbone atoms only — not comparable to full-atom values): 4879 Å² total; per-residue (Å²): 132,86,84,76,84,66,74,52,65,48,77,44,69,81,70,34,73,47,77,56,98,84,28,38,37,34,19,36,28,35,40,34,30,58,83,70,37,36,37,39,32,34,43,73,18,36,40,39,40,92,60,35,36,38,34,22,43,27,36,42,32,33,65,76,80,70,44,75,50,74,40,71,78,64,45,78,45,66,73,61,80,88,78,82,84,132

Nearest PDB structures (foldseek):
  2r1a-assembly2_G  TM=8.326E-01  e=1.435E-03  Escherichia coli K-12
  4b54-assembly1_B  TM=8.745E-01  e=3.551E-03  Escherichia coli
  2r1a-assembly1_A  TM=8.457E-01  e=2.869E-03  Escherichia coli K-12
  2r1a-assembly1_B  TM=8.088E-01  e=2.318E-03  Escherichia coli K-12
  6mit-assembly2_H  TM=8.228E-01  e=2.062E-02  Enterobacter cloacae subsp. cloacae ATCC 13047

pLDDT: mean 82.87, std 12.91, range [45.03, 94.0]

Mean predicted aligned error: 8.4 Å